Protein AF-A0A962YB85-F1 (afdb_monomer_lite)

pLDDT: mean 93.68, std 4.19, range [76.75, 97.56]

Structure (mmCIF, N/CA/C/O backbone):
data_AF-A0A962YB85-F1
#
_entry.id   AF-A0A962YB85-F1
#
loop_
_atom_site.group_PDB
_atom_site.id
_atom_site.type_symbol
_atom_site.label_atom_id
_atom_site.label_alt_id
_atom_site.label_comp_id
_atom_sit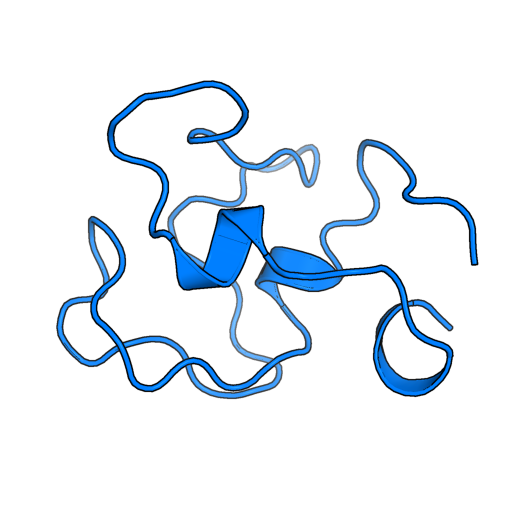e.label_asym_id
_atom_site.label_entity_id
_atom_site.label_seq_id
_atom_site.pdbx_PDB_ins_code
_atom_site.Cartn_x
_atom_site.Cartn_y
_atom_site.Cartn_z
_atom_site.occupancy
_atom_site.B_iso_or_equiv
_atom_site.auth_seq_id
_atom_site.auth_comp_id
_atom_site.auth_asym_id
_atom_site.auth_atom_id
_atom_site.pdbx_PDB_model_num
ATOM 1 N N . MET A 1 1 ? 15.237 3.137 -7.189 1.00 78.94 1 MET A N 1
ATOM 2 C CA . MET A 1 1 ? 14.361 4.085 -7.920 1.00 78.94 1 MET A CA 1
ATOM 3 C C . MET A 1 1 ? 13.868 5.168 -6.976 1.00 78.94 1 MET A C 1
ATOM 5 O O . MET A 1 1 ? 13.942 4.972 -5.771 1.00 78.94 1 MET A O 1
ATOM 9 N N . ILE A 1 2 ? 13.381 6.297 -7.495 1.00 83.62 2 ILE A N 1
ATOM 10 C CA . ILE A 1 2 ? 12.799 7.369 -6.671 1.00 83.62 2 ILE A CA 1
ATOM 11 C C . ILE A 1 2 ? 11.306 7.073 -6.468 1.00 83.62 2 ILE A C 1
ATOM 13 O O . ILE A 1 2 ? 10.606 6.754 -7.430 1.00 83.62 2 ILE A O 1
ATOM 17 N N . CYS A 1 3 ? 10.819 7.141 -5.224 1.00 87.00 3 CYS A N 1
ATOM 18 C CA . CYS A 1 3 ? 9.393 6.987 -4.923 1.00 87.00 3 CYS A CA 1
ATOM 19 C C . CYS A 1 3 ? 8.592 8.118 -5.589 1.00 87.00 3 CYS A C 1
ATOM 21 O O . CYS A 1 3 ? 8.946 9.288 -5.454 1.00 87.00 3 CYS A O 1
ATOM 23 N N . ARG A 1 4 ? 7.519 7.766 -6.305 1.00 89.25 4 ARG A N 1
ATOM 24 C CA . ARG A 1 4 ? 6.669 8.711 -7.043 1.00 89.25 4 ARG A CA 1
ATOM 25 C C . ARG A 1 4 ? 5.297 8.797 -6.384 1.00 89.25 4 ARG A C 1
ATOM 27 O O . ARG A 1 4 ? 4.640 7.769 -6.197 1.00 89.25 4 ARG A O 1
ATOM 34 N N . SER A 1 5 ? 4.847 10.006 -6.055 1.00 86.81 5 SER A N 1
ATOM 35 C CA . SER A 1 5 ? 3.463 10.228 -5.629 1.00 86.81 5 SER A CA 1
ATOM 36 C C . SER A 1 5 ? 2.502 9.808 -6.748 1.00 86.81 5 SER A C 1
ATOM 38 O O . SER A 1 5 ? 2.793 9.986 -7.928 1.00 86.81 5 SER A O 1
ATOM 40 N N . GLY A 1 6 ? 1.383 9.177 -6.386 1.00 89.88 6 GLY A N 1
ATOM 41 C CA . GLY A 1 6 ? 0.381 8.714 -7.353 1.00 89.88 6 GLY A CA 1
ATOM 42 C C . GLY A 1 6 ? 0.749 7.459 -8.159 1.00 89.88 6 GLY A C 1
ATOM 43 O O . GLY A 1 6 ? -0.016 7.071 -9.035 1.00 89.88 6 GLY A O 1
ATOM 44 N N . CYS A 1 7 ? 1.879 6.782 -7.896 1.00 93.94 7 CYS A N 1
ATOM 45 C CA . CYS A 1 7 ? 2.192 5.531 -8.609 1.00 93.94 7 CYS A CA 1
ATOM 46 C C . CYS A 1 7 ? 1.436 4.303 -8.072 1.00 93.94 7 CYS A C 1
ATOM 48 O O . CYS A 1 7 ? 1.239 3.338 -8.802 1.00 93.94 7 CYS A O 1
ATOM 50 N N . GLY A 1 8 ? 1.060 4.288 -6.787 1.00 94.19 8 GLY A N 1
ATOM 51 C CA . GLY A 1 8 ? 0.354 3.173 -6.140 1.00 94.19 8 GLY A CA 1
ATOM 52 C C . GLY A 1 8 ? 1.115 1.840 -6.038 1.00 94.19 8 GLY A C 1
ATOM 53 O O . GLY A 1 8 ? 0.613 0.916 -5.399 1.00 94.19 8 GLY A O 1
ATOM 54 N N . ALA A 1 9 ? 2.328 1.726 -6.592 1.00 95.69 9 ALA A N 1
ATOM 55 C CA . ALA A 1 9 ? 3.078 0.470 -6.687 1.00 95.69 9 ALA A CA 1
ATOM 56 C C . ALA A 1 9 ? 3.276 -0.220 -5.326 1.00 95.69 9 ALA A C 1
ATOM 58 O O . ALA A 1 9 ? 3.010 -1.412 -5.191 1.00 95.69 9 ALA A O 1
ATOM 59 N N . CYS A 1 10 ? 3.639 0.534 -4.282 1.00 94.81 10 CYS A N 1
ATOM 60 C CA . CYS A 1 10 ? 3.796 0.006 -2.920 1.00 94.81 10 CYS A CA 1
ATOM 61 C C . CYS A 1 10 ? 2.503 -0.559 -2.312 1.00 94.81 10 CYS A C 1
ATOM 63 O O . CYS A 1 10 ? 2.554 -1.395 -1.415 1.00 94.81 10 CYS A O 1
ATOM 65 N N . CYS A 1 11 ? 1.344 -0.132 -2.810 1.00 96.06 11 CYS A N 1
ATOM 66 C CA . CYS A 1 11 ? 0.033 -0.565 -2.343 1.00 96.06 11 CYS A CA 1
ATOM 67 C C . CYS A 1 11 ? -0.578 -1.678 -3.208 1.00 96.06 11 CYS A C 1
ATOM 69 O O . CYS A 1 11 ? -1.597 -2.241 -2.816 1.00 96.06 11 CYS A O 1
ATOM 71 N N . ILE A 1 12 ? 0.021 -2.011 -4.356 1.00 96.38 12 ILE A N 1
ATOM 72 C CA . ILE A 1 12 ? -0.495 -3.020 -5.294 1.00 96.38 12 ILE A CA 1
ATOM 73 C C . ILE A 1 12 ? 0.486 -4.188 -5.406 1.00 96.38 12 ILE A C 1
ATOM 75 O O . ILE A 1 12 ? 0.112 -5.321 -5.123 1.00 96.38 12 ILE A O 1
ATOM 79 N N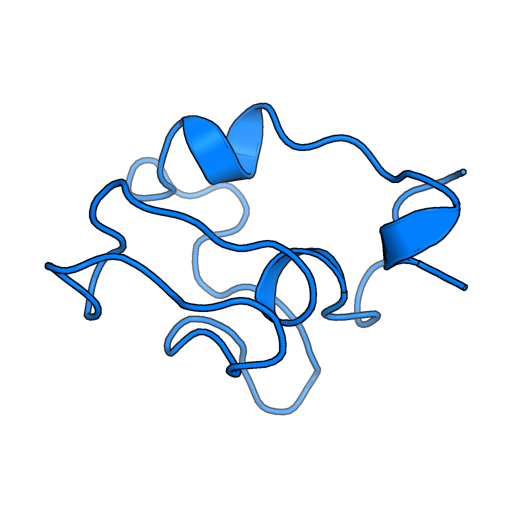 . ALA A 1 13 ? 1.751 -3.924 -5.731 1.00 96.00 13 ALA A N 1
ATOM 80 C CA . ALA A 1 13 ? 2.715 -4.954 -6.109 1.00 96.00 13 ALA A CA 1
ATOM 81 C C . ALA A 1 13 ? 3.131 -5.929 -4.985 1.00 96.00 13 ALA A C 1
ATOM 83 O O . ALA A 1 13 ? 3.099 -7.132 -5.234 1.00 96.00 13 ALA A O 1
ATOM 84 N N . PRO A 1 14 ? 3.494 -5.498 -3.759 1.00 95.06 14 PRO A N 1
ATOM 85 C CA . PRO A 1 14 ? 4.112 -6.403 -2.795 1.00 95.06 14 PRO A CA 1
ATOM 86 C C . PRO A 1 14 ? 3.073 -7.314 -2.140 1.00 95.06 14 PRO A C 1
ATOM 88 O O . PRO A 1 14 ? 1.926 -6.907 -1.935 1.00 95.06 14 PRO A O 1
ATOM 91 N N . SER A 1 15 ? 3.496 -8.517 -1.755 1.00 96.38 15 SER A N 1
ATOM 92 C CA . SER A 1 15 ? 2.759 -9.335 -0.791 1.00 96.38 15 SER A CA 1
ATOM 93 C C . SER A 1 15 ? 3.105 -8.876 0.624 1.00 96.38 15 SER A C 1
ATOM 95 O O . SER A 1 15 ? 4.278 -8.717 0.958 1.00 96.38 15 SER A O 1
ATOM 97 N N . ILE A 1 16 ? 2.092 -8.644 1.451 1.00 95.75 16 ILE A N 1
ATOM 98 C CA . ILE A 1 16 ? 2.222 -8.190 2.833 1.00 95.75 16 ILE A CA 1
ATOM 99 C C . ILE A 1 16 ? 1.467 -9.184 3.709 1.00 95.75 16 ILE A C 1
ATOM 101 O O . ILE A 1 16 ? 0.247 -9.242 3.638 1.00 95.75 16 ILE A O 1
ATOM 105 N N . SER A 1 17 ? 2.167 -9.945 4.548 1.00 96.12 17 SER A N 1
ATOM 106 C CA . SER A 1 17 ? 1.529 -10.918 5.453 1.00 96.12 17 SER A CA 1
ATOM 107 C C . SER A 1 17 ? 1.085 -10.306 6.786 1.00 96.12 17 SER A C 1
ATOM 109 O O . SER A 1 17 ? 0.311 -10.912 7.519 1.00 96.12 17 SER A O 1
ATOM 111 N N . SER A 1 18 ? 1.588 -9.117 7.132 1.00 95.06 18 SER A N 1
ATOM 112 C CA . SER A 1 18 ? 1.197 -8.407 8.353 1.00 95.06 18 SER A CA 1
ATOM 113 C C . SER A 1 18 ? -0.127 -7.652 8.171 1.00 95.06 18 SER A C 1
ATOM 115 O O . SER A 1 18 ? -0.396 -7.176 7.065 1.00 95.06 18 SER A O 1
ATOM 117 N N . PRO A 1 19 ? -0.909 -7.436 9.242 1.00 95.81 19 PRO A N 1
ATOM 118 C CA . PRO A 1 19 ? -2.160 -6.689 9.165 1.00 95.81 19 PRO A CA 1
ATOM 119 C C . PRO A 1 19 ? -1.984 -5.270 8.613 1.00 95.81 19 PRO A C 1
ATOM 121 O O . PRO A 1 19 ? -1.031 -4.560 8.940 1.00 95.81 19 PRO A O 1
ATOM 124 N N . ILE A 1 20 ? -2.960 -4.840 7.818 1.00 96.69 20 ILE A N 1
ATOM 125 C CA . ILE A 1 20 ? -3.147 -3.454 7.380 1.00 96.69 20 ILE A CA 1
ATOM 126 C C . ILE A 1 20 ? -4.533 -3.015 7.878 1.00 96.69 20 ILE A C 1
ATOM 128 O O . ILE A 1 20 ? -5.446 -3.845 7.883 1.00 96.69 20 ILE A O 1
ATOM 132 N N . PRO A 1 21 ? -4.756 -1.752 8.285 1.00 96.00 21 PRO A N 1
ATOM 133 C CA . PRO A 1 21 ? -6.100 -1.273 8.607 1.00 96.00 21 PRO A CA 1
ATOM 134 C C . PRO A 1 21 ? -7.095 -1.569 7.470 1.00 96.00 21 PRO A C 1
ATOM 136 O O . PRO A 1 21 ? -6.897 -1.134 6.336 1.00 96.00 21 PRO A O 1
ATOM 139 N N . GLY A 1 22 ? -8.140 -2.350 7.763 1.00 95.56 22 GLY A N 1
ATOM 140 C CA . GLY A 1 22 ? -9.120 -2.842 6.780 1.00 95.56 22 GLY A CA 1
ATOM 141 C C . GLY A 1 22 ? -8.722 -4.117 6.012 1.00 95.56 22 GLY A C 1
ATOM 142 O O . GLY A 1 22 ? -9.531 -4.633 5.250 1.00 95.56 22 GLY A O 1
ATOM 143 N N . MET A 1 23 ? -7.518 -4.660 6.224 1.00 96.06 23 MET A N 1
ATOM 144 C CA . MET A 1 23 ? -7.051 -5.950 5.690 1.00 96.06 23 MET A CA 1
ATOM 145 C C . MET A 1 23 ? -6.266 -6.727 6.765 1.00 96.06 23 MET A C 1
ATOM 147 O O . MET A 1 23 ? -5.034 -6.750 6.784 1.00 96.06 23 MET A O 1
ATOM 151 N N . LEU A 1 24 ? -6.983 -7.363 7.699 1.00 95.19 24 LEU A N 1
ATOM 152 C CA . LEU A 1 24 ? -6.381 -8.021 8.872 1.00 95.19 24 LEU A CA 1
ATOM 153 C C . LEU A 1 24 ? -5.480 -9.217 8.527 1.00 95.19 24 LEU A C 1
ATOM 155 O O . LEU A 1 24 ? -4.535 -9.492 9.256 1.00 95.19 24 LEU A O 1
ATOM 159 N N . GLN A 1 25 ? -5.753 -9.900 7.414 1.00 95.69 25 GLN A N 1
ATOM 160 C CA . GLN A 1 25 ? -4.949 -11.026 6.914 1.00 95.69 25 GLN A CA 1
ATOM 161 C C . GLN A 1 25 ? -3.774 -10.566 6.028 1.00 95.69 25 GLN A C 1
ATOM 163 O O . GLN A 1 25 ? -3.143 -11.378 5.356 1.00 95.69 25 GLN A O 1
ATOM 168 N N . GLY A 1 26 ? -3.504 -9.259 5.986 1.00 96.00 26 GLY A N 1
ATOM 169 C CA . GLY A 1 26 ? -2.542 -8.669 5.069 1.00 96.00 26 GLY A CA 1
ATOM 170 C C . GLY A 1 26 ? -3.097 -8.513 3.653 1.00 96.00 26 GLY A C 1
ATOM 171 O O . GLY A 1 26 ? -4.307 -8.436 3.440 1.00 96.00 26 GLY A O 1
ATOM 172 N N . LYS A 1 27 ? -2.200 -8.409 2.674 1.00 96.88 27 LYS A N 1
ATOM 173 C CA . LYS A 1 27 ? -2.508 -8.085 1.281 1.00 96.88 27 LYS A CA 1
ATOM 174 C C . LYS A 1 27 ? -1.675 -8.951 0.333 1.00 96.88 27 LYS A C 1
ATOM 176 O O . LYS A 1 27 ? -0.454 -8.803 0.325 1.00 96.88 27 LYS A O 1
ATOM 181 N N . PRO A 1 28 ? -2.290 -9.782 -0.521 1.00 97.25 28 PRO A N 1
ATOM 182 C CA . PRO A 1 28 ? -1.554 -10.510 -1.551 1.00 97.25 28 PRO A CA 1
ATOM 183 C C . PRO A 1 28 ? -0.865 -9.573 -2.561 1.00 97.25 28 PRO A C 1
ATOM 185 O O . PRO A 1 28 ? -1.257 -8.411 -2.736 1.00 97.25 28 PRO A O 1
ATOM 188 N N . ALA A 1 29 ? 0.158 -10.085 -3.248 1.00 96.06 29 ALA A N 1
ATOM 189 C CA . ALA A 1 29 ? 0.793 -9.387 -4.366 1.00 96.06 29 ALA A CA 1
ATOM 190 C C . ALA A 1 29 ? -0.212 -9.143 -5.504 1.00 96.06 29 ALA A C 1
ATOM 192 O O . ALA A 1 29 ? -1.083 -9.970 -5.765 1.00 96.06 29 ALA A O 1
ATOM 193 N N . GLY A 1 30 ? -0.122 -7.984 -6.155 1.00 95.38 30 GLY A N 1
ATOM 194 C CA . GLY A 1 30 ? -1.034 -7.563 -7.226 1.00 95.38 30 GLY A CA 1
ATOM 195 C C . GLY A 1 30 ? -2.431 -7.126 -6.763 1.00 95.38 30 GLY A C 1
ATOM 196 O O . GLY A 1 30 ? -3.142 -6.464 -7.516 1.00 95.38 30 GLY A O 1
ATOM 197 N N . VAL A 1 31 ? -2.832 -7.428 -5.524 1.00 97.19 31 VAL A N 1
ATOM 198 C CA . VAL A 1 31 ? -4.116 -6.983 -4.968 1.00 97.19 31 VAL A CA 1
ATOM 199 C C . VAL A 1 31 ? -4.013 -5.528 -4.519 1.00 97.19 31 VAL A C 1
ATOM 201 O O . VAL A 1 31 ? -3.077 -5.142 -3.810 1.00 97.19 31 VAL A O 1
ATOM 204 N N . ARG A 1 32 ? -5.004 -4.721 -4.915 1.00 97.00 32 ARG A N 1
ATOM 205 C CA . ARG A 1 32 ? -5.118 -3.312 -4.528 1.00 97.00 32 ARG A CA 1
ATOM 206 C C . ARG A 1 32 ? -5.418 -3.188 -3.032 1.00 97.00 32 ARG A C 1
ATOM 208 O O . ARG A 1 32 ? -6.412 -3.722 -2.550 1.00 97.00 32 ARG A O 1
ATOM 215 N N . CYS A 1 33 ? -4.565 -2.466 -2.305 1.00 97.56 33 CYS A N 1
ATOM 216 C CA . CYS A 1 33 ? -4.784 -2.162 -0.890 1.00 97.56 33 CYS A CA 1
ATOM 217 C C . CYS A 1 33 ? -6.050 -1.313 -0.689 1.00 97.56 33 CYS A C 1
ATOM 219 O O . CYS A 1 33 ? -6.253 -0.340 -1.413 1.00 97.56 33 CYS A O 1
ATOM 221 N N . VAL A 1 34 ? -6.833 -1.605 0.356 1.00 97.31 34 VAL A N 1
ATOM 222 C CA . VAL A 1 34 ? -8.033 -0.826 0.736 1.00 97.31 34 VAL A CA 1
ATOM 223 C C . VAL A 1 34 ? -7.729 0.644 1.068 1.00 97.31 34 VAL A C 1
ATOM 225 O O . VAL A 1 34 ? -8.601 1.504 0.995 1.00 97.31 34 VAL A O 1
ATOM 228 N N . GLN A 1 35 ? -6.478 0.943 1.419 1.00 96.94 35 GLN A N 1
ATOM 229 C CA . GLN A 1 35 ? -6.015 2.291 1.752 1.00 96.94 35 GLN A CA 1
ATOM 230 C C . GLN A 1 35 ? -5.570 3.098 0.527 1.00 96.94 35 GLN A C 1
ATOM 232 O O . GLN A 1 35 ? -5.172 4.249 0.684 1.00 96.94 35 GLN A O 1
ATOM 237 N N . LEU A 1 36 ? -5.587 2.515 -0.676 1.00 97.06 36 LEU A N 1
ATOM 238 C CA . LEU A 1 36 ? -5.209 3.208 -1.904 1.00 97.06 36 LEU A CA 1
ATOM 239 C C . LEU A 1 36 ? -6.436 3.890 -2.516 1.00 97.06 36 LEU A C 1
ATOM 241 O O . LEU A 1 36 ? -7.350 3.209 -2.985 1.00 97.06 36 LEU A O 1
ATOM 245 N N . ASP A 1 37 ? -6.455 5.220 -2.527 1.00 95.94 37 ASP A N 1
ATOM 246 C CA . ASP A 1 37 ? -7.551 5.991 -3.119 1.00 95.94 37 ASP A CA 1
ATOM 247 C C . ASP A 1 37 ? -7.526 5.993 -4.654 1.00 95.94 37 ASP A C 1
ATOM 249 O O . ASP A 1 37 ? -6.664 5.387 -5.290 1.00 95.94 37 ASP A O 1
ATOM 253 N N . GLU A 1 38 ? -8.499 6.662 -5.265 1.00 95.69 38 GLU A N 1
ATOM 254 C CA . GLU A 1 38 ? -8.668 6.738 -6.720 1.00 95.69 38 GLU A CA 1
ATOM 255 C C . GLU A 1 38 ? -7.527 7.497 -7.418 1.00 95.69 38 GLU A C 1
ATOM 257 O O . GLU A 1 38 ? -7.263 7.260 -8.595 1.00 95.69 38 GLU A O 1
ATOM 262 N N . GLN A 1 39 ? -6.800 8.352 -6.693 1.00 95.75 39 GLN A N 1
ATOM 263 C CA . GLN A 1 39 ? -5.631 9.085 -7.186 1.00 95.75 39 GLN A CA 1
ATOM 264 C C . GLN A 1 39 ? -4.321 8.302 -6.978 1.00 95.75 39 GLN A C 1
ATOM 266 O O . GLN A 1 39 ? -3.232 8.833 -7.208 1.00 95.75 39 GLN A O 1
ATOM 271 N N . ASN A 1 40 ? -4.408 7.032 -6.562 1.00 95.75 40 ASN A N 1
ATOM 272 C CA . ASN A 1 40 ? -3.273 6.173 -6.219 1.00 95.75 40 ASN A CA 1
ATOM 273 C C . ASN A 1 40 ? -2.383 6.760 -5.109 1.00 95.75 40 ASN A C 1
ATOM 275 O O . ASN A 1 40 ? -1.166 6.532 -5.077 1.00 95.75 40 ASN A O 1
ATOM 279 N N . GLN A 1 41 ? -2.991 7.486 -4.175 1.00 95.06 41 GLN A N 1
ATOM 280 C CA . GLN A 1 41 ? -2.361 7.948 -2.949 1.00 95.06 41 GLN A CA 1
ATOM 281 C C . GLN A 1 41 ? -2.788 7.042 -1.786 1.00 95.06 41 GLN A C 1
ATOM 283 O O . GLN A 1 41 ? -3.911 6.543 -1.707 1.00 95.06 41 GLN A O 1
ATOM 288 N N . CYS A 1 42 ? -1.841 6.736 -0.898 1.00 95.12 42 CYS A N 1
ATOM 289 C CA . CYS A 1 42 ? -2.136 5.925 0.276 1.00 95.12 42 CYS A CA 1
ATOM 290 C C . CYS A 1 42 ? -2.728 6.828 1.355 1.00 95.12 42 CYS A C 1
ATOM 292 O O . CYS A 1 42 ? -2.043 7.728 1.839 1.00 95.12 42 CYS A O 1
ATOM 294 N N . ARG A 1 43 ? -3.960 6.544 1.780 1.00 95.81 43 ARG A N 1
ATOM 295 C CA . ARG A 1 43 ? -4.668 7.304 2.817 1.00 95.81 43 ARG A CA 1
ATOM 296 C C . ARG A 1 43 ? -3.904 7.344 4.133 1.00 95.81 43 ARG A C 1
ATOM 298 O O . ARG A 1 43 ? -3.976 8.335 4.837 1.00 95.81 43 ARG A O 1
ATOM 305 N N . LEU A 1 44 ? -3.123 6.308 4.449 1.00 95.44 44 LEU A N 1
ATOM 306 C CA . LEU A 1 44 ? -2.311 6.240 5.670 1.00 95.44 44 LEU A CA 1
ATOM 307 C C . LEU A 1 44 ? -0.939 6.922 5.537 1.00 95.44 44 LEU A C 1
ATOM 309 O O . LEU A 1 44 ? -0.129 6.856 6.457 1.00 95.44 44 LEU A O 1
ATOM 313 N N . PHE A 1 45 ? -0.597 7.529 4.399 1.00 93.31 45 PHE A N 1
ATOM 314 C CA . PHE A 1 45 ? 0.717 8.148 4.234 1.00 93.31 45 PHE A CA 1
ATOM 315 C C . PHE A 1 45 ? 0.924 9.276 5.262 1.00 93.31 45 PHE A C 1
ATOM 317 O O . PHE A 1 45 ? 0.164 10.234 5.293 1.00 93.31 45 PHE A O 1
ATOM 324 N N . GLY A 1 46 ? 1.954 9.153 6.108 1.00 91.75 46 GLY A N 1
ATOM 325 C CA . GLY A 1 46 ? 2.247 10.119 7.177 1.00 91.75 46 GLY A CA 1
ATOM 326 C C . GLY A 1 46 ? 1.423 9.934 8.457 1.00 91.75 46 GLY A C 1
ATOM 327 O O . GLY A 1 46 ? 1.667 10.645 9.425 1.00 91.75 46 GLY A O 1
ATOM 328 N N . GLN A 1 47 ? 0.492 8.976 8.487 1.00 95.69 47 GLN A N 1
ATOM 329 C CA . GLN A 1 47 ? -0.345 8.699 9.654 1.00 95.69 47 GLN A CA 1
ATOM 330 C C . GLN A 1 47 ? 0.289 7.646 10.581 1.00 95.69 47 GLN A C 1
ATOM 332 O O . GLN A 1 47 ? 0.956 6.728 10.086 1.00 95.69 47 GLN A O 1
ATOM 337 N N . PRO A 1 48 ? 0.078 7.730 11.909 1.00 95.06 48 PRO A N 1
ATOM 338 C CA . PRO A 1 48 ? 0.604 6.752 12.864 1.00 95.06 48 PRO A CA 1
ATOM 339 C C . PRO A 1 48 ? 0.018 5.342 12.678 1.00 95.06 48 PRO A C 1
ATOM 341 O O . PRO A 1 48 ? 0.673 4.359 13.012 1.00 95.06 48 PRO A O 1
ATOM 344 N N . GLU A 1 49 ? -1.172 5.217 12.090 1.00 94.69 49 GLU A N 1
ATOM 345 C CA . GLU A 1 49 ? -1.814 3.937 11.773 1.00 94.69 49 GLU A CA 1
ATOM 346 C C . GLU A 1 49 ? -1.174 3.221 10.575 1.00 94.69 49 GLU A C 1
ATOM 348 O O . GLU A 1 49 ? -1.533 2.080 10.264 1.00 94.69 49 GLU A O 1
ATOM 353 N N . ARG A 1 50 ? -0.231 3.864 9.870 1.00 96.00 50 ARG A N 1
ATOM 354 C CA . ARG A 1 50 ? 0.481 3.242 8.754 1.00 96.00 50 ARG A CA 1
ATOM 355 C C . ARG A 1 50 ? 1.325 2.070 9.263 1.00 96.00 50 ARG A C 1
ATOM 357 O O . ARG A 1 50 ? 2.230 2.281 10.069 1.00 96.00 50 ARG A O 1
ATOM 364 N N . PRO A 1 51 ? 1.113 0.844 8.749 1.00 95.75 51 PRO A N 1
ATOM 365 C CA . PRO A 1 51 ? 1.888 -0.313 9.182 1.00 95.75 51 PRO A CA 1
ATOM 366 C C . PRO A 1 51 ? 3.391 -0.110 8.978 1.00 95.75 51 PRO A C 1
ATOM 368 O O . PRO A 1 51 ? 3.809 0.417 7.944 1.00 95.75 51 PRO A O 1
ATOM 371 N N . GLN A 1 52 ? 4.203 -0.605 9.917 1.00 95.81 52 GLN A N 1
ATOM 372 C CA . GLN A 1 52 ? 5.667 -0.492 9.856 1.00 95.81 52 GLN A CA 1
ATOM 373 C C . GLN A 1 52 ? 6.240 -1.057 8.551 1.00 95.81 52 GLN A C 1
ATOM 375 O O . GLN A 1 52 ? 7.078 -0.417 7.925 1.00 95.81 52 GLN A O 1
ATOM 380 N N . VAL A 1 53 ? 5.702 -2.177 8.052 1.00 94.81 53 VAL A N 1
ATOM 381 C CA . VAL A 1 53 ? 6.101 -2.743 6.750 1.00 94.81 53 VAL A CA 1
ATOM 382 C C . VAL A 1 53 ? 5.923 -1.751 5.594 1.00 94.81 53 VAL A C 1
ATOM 384 O O . VAL A 1 53 ? 6.764 -1.680 4.706 1.00 94.81 53 VAL A O 1
ATOM 387 N N . CYS A 1 54 ? 4.863 -0.937 5.618 1.00 95.06 54 CYS A N 1
ATOM 388 C CA . CYS A 1 54 ? 4.593 0.070 4.596 1.00 95.06 54 CYS A CA 1
ATOM 389 C C . CYS A 1 54 ? 5.510 1.292 4.737 1.00 95.06 54 CYS A C 1
ATOM 391 O O . CYS A 1 54 ? 5.679 2.023 3.762 1.00 95.06 54 CYS A O 1
ATOM 393 N N . ILE A 1 55 ? 6.029 1.563 5.939 1.00 94.31 55 ILE A N 1
ATOM 394 C CA . ILE A 1 55 ? 6.975 2.654 6.223 1.00 94.31 55 ILE A CA 1
ATOM 395 C C . ILE A 1 55 ? 8.386 2.250 5.787 1.00 94.31 55 ILE A C 1
ATOM 397 O O . ILE A 1 55 ? 9.073 3.035 5.143 1.00 94.31 55 ILE A O 1
ATOM 401 N N . SER A 1 56 ? 8.793 1.016 6.086 1.00 92.81 56 SER A N 1
ATOM 402 C CA . SER A 1 56 ? 10.112 0.478 5.737 1.00 92.81 56 SER A CA 1
ATOM 403 C C . SER A 1 56 ? 10.265 0.126 4.254 1.00 92.81 56 SER A C 1
ATOM 405 O O . SER A 1 56 ? 11.374 -0.157 3.805 1.00 92.81 56 SER A O 1
ATOM 407 N N . LEU A 1 57 ? 9.172 0.120 3.487 1.00 91.25 57 LEU A N 1
ATOM 408 C CA . LEU A 1 57 ? 9.193 -0.262 2.081 1.00 91.25 57 LEU A CA 1
ATOM 409 C C . LEU A 1 57 ? 9.922 0.783 1.218 1.00 91.25 57 LEU A C 1
ATOM 411 O O . LEU A 1 57 ? 9.526 1.949 1.163 1.00 91.25 57 LEU A O 1
ATOM 415 N N . GLN A 1 58 ? 10.948 0.346 0.489 1.00 90.81 58 GLN A N 1
ATOM 416 C CA . GLN A 1 58 ? 11.708 1.178 -0.446 1.00 90.81 58 GLN A CA 1
ATOM 417 C C . GLN A 1 58 ? 11.341 0.864 -1.902 1.00 90.81 58 GLN A C 1
ATOM 419 O O . GLN A 1 58 ? 10.905 -0.237 -2.229 1.00 90.81 58 GLN A O 1
ATOM 424 N N . ALA A 1 59 ? 11.515 1.842 -2.794 1.00 90.56 59 ALA A N 1
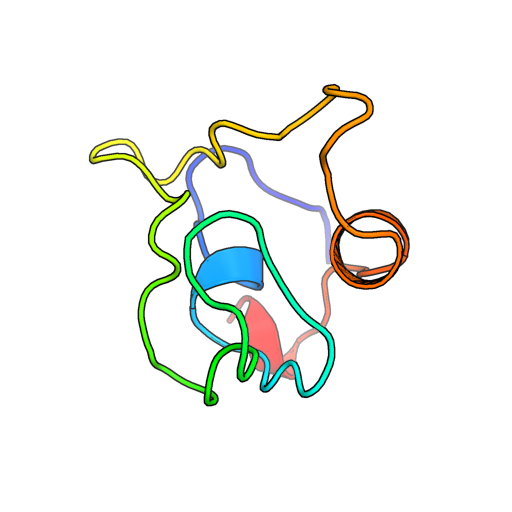ATOM 425 C CA . ALA A 1 59 ? 11.203 1.683 -4.213 1.00 90.56 59 ALA A CA 1
ATOM 426 C C . ALA A 1 59 ? 12.239 0.794 -4.934 1.00 90.56 59 ALA A C 1
ATOM 428 O O . ALA A 1 59 ? 13.407 1.179 -5.067 1.00 90.56 59 ALA A O 1
ATOM 429 N N . SER A 1 60 ? 11.794 -0.349 -5.467 1.00 90.62 60 SER A N 1
ATOM 430 C CA . SER A 1 60 ? 12.612 -1.352 -6.173 1.00 90.62 60 SER A CA 1
ATOM 431 C C . SER A 1 60 ? 12.152 -1.587 -7.616 1.00 90.62 60 SER A C 1
ATOM 433 O O . SER A 1 60 ? 10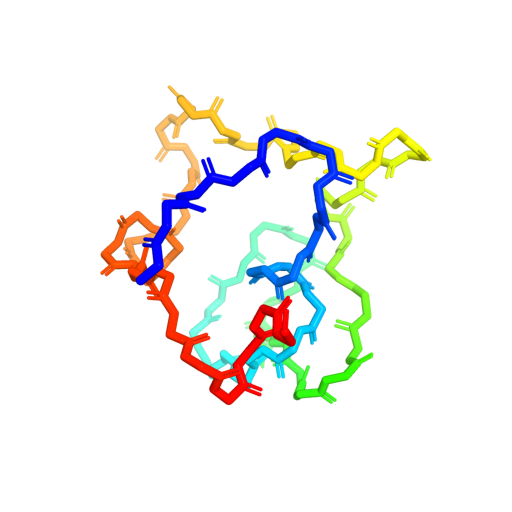.981 -1.363 -7.935 1.00 90.62 60 SER A O 1
ATOM 435 N N . ALA A 1 61 ? 13.082 -2.030 -8.481 1.00 88.69 61 ALA A N 1
ATOM 436 C CA . ALA A 1 61 ? 12.859 -2.306 -9.915 1.00 88.69 61 ALA A CA 1
ATOM 437 C C . ALA A 1 61 ? 11.649 -3.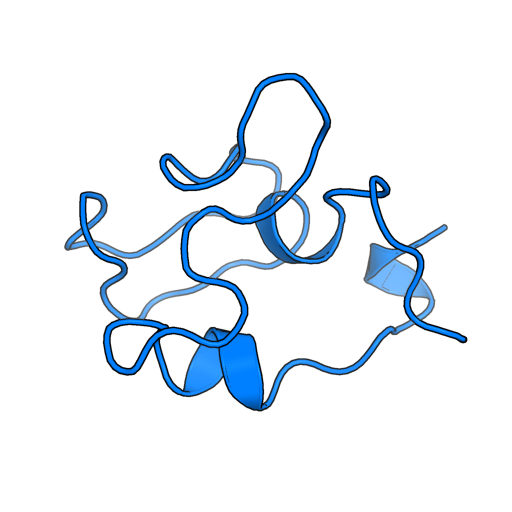213 -10.139 1.00 88.69 61 ALA A C 1
ATOM 439 O O . ALA A 1 61 ? 10.732 -2.853 -10.871 1.00 88.69 61 ALA A O 1
ATOM 440 N N . ASP A 1 62 ? 11.603 -4.313 -9.394 1.00 86.56 62 ASP A N 1
ATOM 441 C CA . ASP A 1 62 ? 10.568 -5.342 -9.491 1.00 86.56 62 ASP A CA 1
ATOM 442 C C . ASP A 1 62 ? 9.158 -4.825 -9.182 1.00 86.56 62 ASP A C 1
ATOM 444 O O . ASP A 1 62 ? 8.166 -5.405 -9.614 1.00 86.56 62 ASP A O 1
ATOM 448 N N . MET A 1 63 ? 9.054 -3.736 -8.416 1.00 89.81 63 MET A N 1
ATOM 449 C CA . MET A 1 63 ? 7.774 -3.172 -8.005 1.00 89.81 63 MET A CA 1
ATOM 450 C C . MET A 1 63 ? 7.327 -1.980 -8.838 1.00 89.81 63 MET A C 1
ATOM 452 O O . MET A 1 63 ? 6.127 -1.827 -9.061 1.00 89.81 63 MET A O 1
ATOM 456 N N . CYS A 1 64 ? 8.241 -1.070 -9.187 1.00 87.75 64 CYS A N 1
ATOM 457 C CA . CYS A 1 64 ? 7.838 0.225 -9.741 1.00 87.75 64 CYS A CA 1
ATOM 458 C C . CYS A 1 64 ? 7.903 0.331 -11.266 1.00 87.75 64 CYS A C 1
ATOM 460 O O . CYS A 1 64 ? 7.350 1.322 -11.749 1.00 87.75 64 CYS A O 1
ATOM 462 N N . GLY A 1 65 ? 8.499 -0.645 -11.970 1.00 76.75 65 GLY A N 1
ATOM 463 C CA . GLY A 1 65 ? 8.569 -0.677 -13.438 1.00 76.75 65 GLY A CA 1
ATOM 464 C C . GLY A 1 65 ? 9.502 0.369 -14.033 1.00 76.75 65 GLY A C 1
ATOM 465 O O . GLY A 1 65 ? 9.232 1.582 -13.857 1.00 76.75 65 GLY A O 1
#

Foldseek 3Di:
DDDDAQQLLLQAADFDCPDAVVRRRGAGGRGGHPQQDPSSHGVCVVPPSGDPCSVPDDDDPNRRD

Secondary structure (DSSP, 8-state):
---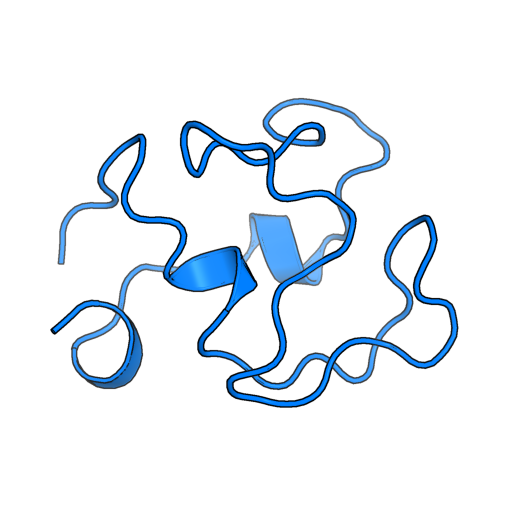-TT--HHHHSS-B-S-BTTBTT-B-TTPPPTTB-TTS-BTTTT-TTS-HHHHH----HHHH-

Sequence (65 aa):
MICRSGCGACCIAPSISSPIPGMLQGKPAGVRCVQLDEQNQCRLFGQPERPQVCISLQASADMCG

Radius of gyration: 10.81 Å; chains: 1; bounding box: 24×21×26 Å